Protein AF-A0A7X7F3D7-F1 (afdb_monomer_lite)

Sequence (135 aa):
MEWFERMTRRQPQLAYELALNPDVRQPSSEDAWAPYRRDPKLYEELKKYLSEKLPRVLLALGERATVRYYATETIDSTRGDEVVVMLFVVTFDGDDGKKSFLVRLGAARVKTEMEGRLPWRIFRIEGGVRPGLEE

pLDDT: mean 89.14, std 11.0, range [30.45, 97.44]

Radius of gyration: 16.07 Å; chains: 1; bounding box: 40×31×44 Å

Foldseek 3Di:
DVLLLCLLQVNLLVSVLLQDDVQPRDPDDPPSCVVLVVDVVSVVVSVVVCVDPVSVVSNVCRPQKDKAWDAWPDFDDDPPKTKTKTKIKIWGADPVGIDIWIKIWMKIFDDDPPPPGRDIHTNDIDIRDDPDPDD

Structure (mmCIF, N/CA/C/O backbone):
data_AF-A0A7X7F3D7-F1
#
_entry.id   AF-A0A7X7F3D7-F1
#
loop_
_atom_site.group_PDB
_atom_site.id
_atom_site.type_symbol
_atom_site.label_atom_id
_atom_site.label_alt_id
_atom_site.label_comp_id
_atom_site.label_asym_id
_atom_site.label_entity_id
_atom_site.label_seq_id
_atom_site.pdbx_PDB_ins_code
_atom_site.Cartn_x
_atom_site.Cartn_y
_atom_site.Cartn_z
_atom_site.occupancy
_atom_site.B_iso_or_equiv
_atom_site.auth_seq_id
_atom_site.auth_comp_id
_atom_site.auth_asym_id
_atom_site.auth_atom_id
_atom_site.pdbx_PDB_model_num
ATOM 1 N N . MET A 1 1 ? -3.489 8.354 -2.099 1.00 84.50 1 MET A N 1
ATOM 2 C CA . MET A 1 1 ? -2.400 7.513 -2.642 1.00 84.50 1 MET A CA 1
ATOM 3 C C . MET A 1 1 ? -3.053 6.296 -3.261 1.00 84.50 1 MET A C 1
ATOM 5 O O . MET A 1 1 ? -3.750 5.581 -2.547 1.00 84.50 1 MET A O 1
ATOM 9 N N . GLU A 1 2 ? -2.804 6.071 -4.552 1.00 92.88 2 GLU A N 1
ATOM 10 C CA . GLU A 1 2 ? -3.530 5.116 -5.402 1.00 92.88 2 GLU A CA 1
ATOM 11 C C . GLU A 1 2 ? -3.699 3.724 -4.776 1.00 92.88 2 GLU A C 1
ATOM 13 O O . GLU A 1 2 ? -4.795 3.174 -4.779 1.00 92.88 2 GLU A O 1
ATOM 18 N N . TRP A 1 3 ? -2.645 3.165 -4.173 1.00 95.25 3 TRP A N 1
ATOM 19 C CA . TRP A 1 3 ? -2.705 1.820 -3.595 1.00 95.25 3 TRP A CA 1
ATOM 20 C C . TRP A 1 3 ? -3.788 1.679 -2.519 1.00 95.25 3 TRP A C 1
ATOM 22 O O . TRP A 1 3 ? -4.612 0.769 -2.589 1.00 95.25 3 TRP A O 1
ATOM 32 N N . PHE A 1 4 ? -3.842 2.610 -1.561 1.00 96.44 4 PHE A N 1
ATOM 33 C CA . PHE A 1 4 ? -4.876 2.592 -0.525 1.00 96.44 4 PHE A CA 1
ATOM 34 C C . PHE A 1 4 ? -6.271 2.783 -1.115 1.00 96.44 4 PHE A C 1
ATOM 36 O O . PHE A 1 4 ? -7.197 2.104 -0.688 1.00 96.44 4 PHE A O 1
ATOM 43 N N . GLU A 1 5 ? -6.418 3.661 -2.107 1.00 94.88 5 GLU A N 1
ATOM 44 C CA . GLU A 1 5 ? -7.702 3.931 -2.765 1.00 94.88 5 GLU A CA 1
ATOM 45 C C . GLU A 1 5 ? -8.242 2.689 -3.482 1.00 94.88 5 GLU A C 1
ATOM 47 O O . GLU A 1 5 ? -9.426 2.369 -3.370 1.00 94.88 5 GLU A O 1
ATOM 52 N N . ARG A 1 6 ? -7.376 1.935 -4.168 1.00 95.25 6 ARG A N 1
ATOM 53 C CA . ARG A 1 6 ? -7.749 0.657 -4.788 1.00 95.25 6 ARG A CA 1
ATOM 54 C C . ARG A 1 6 ? -8.141 -0.381 -3.741 1.00 95.25 6 ARG A C 1
ATOM 56 O O . ARG A 1 6 ? -9.135 -1.081 -3.922 1.00 95.25 6 ARG A O 1
ATOM 63 N N . MET A 1 7 ? -7.418 -0.454 -2.624 1.00 95.69 7 MET A N 1
ATOM 64 C CA . MET A 1 7 ? -7.740 -1.384 -1.538 1.00 95.69 7 MET A CA 1
ATOM 65 C C . MET A 1 7 ? -9.080 -1.061 -0.865 1.00 95.69 7 MET A C 1
ATOM 67 O O . MET A 1 7 ? -9.900 -1.961 -0.685 1.00 95.69 7 MET A O 1
ATOM 71 N N . THR A 1 8 ? -9.355 0.206 -0.543 1.00 94.38 8 THR A N 1
ATOM 72 C CA . THR A 1 8 ? -10.615 0.606 0.110 1.00 94.38 8 THR A CA 1
ATOM 73 C C . THR A 1 8 ? -11.823 0.472 -0.816 1.00 94.38 8 THR A C 1
ATOM 75 O O . THR A 1 8 ? -12.898 0.091 -0.356 1.00 94.38 8 THR A O 1
ATOM 78 N N . ARG A 1 9 ? -11.637 0.664 -2.129 1.00 94.50 9 ARG A N 1
ATOM 79 C CA . ARG A 1 9 ? -12.657 0.420 -3.167 1.00 94.50 9 ARG A CA 1
ATOM 80 C C . ARG A 1 9 ? -12.800 -1.050 -3.577 1.00 94.50 9 ARG A C 1
ATOM 82 O O . ARG A 1 9 ? -13.503 -1.345 -4.540 1.00 94.50 9 ARG A O 1
ATOM 89 N N . ARG A 1 10 ? -12.138 -1.981 -2.878 1.00 93.94 10 ARG A N 1
ATOM 90 C CA . ARG A 1 10 ? -12.158 -3.428 -3.177 1.00 93.94 10 ARG A CA 1
ATOM 91 C C . ARG A 1 10 ? -11.734 -3.757 -4.612 1.00 93.94 10 ARG A C 1
ATOM 93 O O . ARG A 1 10 ? -12.288 -4.646 -5.252 1.00 93.94 10 ARG A O 1
ATOM 100 N N . GLN A 1 11 ? -10.703 -3.069 -5.086 1.00 94.31 11 GLN A N 1
ATOM 101 C CA . GLN A 1 11 ? -10.020 -3.322 -6.355 1.00 94.31 11 GLN A CA 1
ATOM 102 C C . GLN A 1 11 ? -8.588 -3.841 -6.107 1.00 94.31 11 GLN A C 1
ATOM 104 O O . GLN A 1 11 ? -7.622 -3.226 -6.568 1.00 94.31 11 GLN A O 1
ATOM 109 N N . PRO A 1 12 ? -8.407 -4.945 -5.352 1.00 94.69 12 PRO A N 1
ATOM 110 C CA . PRO A 1 12 ? -7.085 -5.425 -4.951 1.00 94.69 12 PRO A CA 1
ATOM 111 C C . PRO A 1 12 ? -6.179 -5.794 -6.127 1.00 94.69 12 PRO A C 1
ATOM 113 O O . PRO A 1 12 ? -4.969 -5.628 -6.033 1.00 94.69 12 PRO A O 1
ATOM 116 N N . GLN A 1 13 ? -6.754 -6.253 -7.236 1.00 93.69 13 GLN A N 1
ATOM 117 C CA . GLN A 1 13 ? -6.028 -6.568 -8.461 1.00 93.69 13 GLN A CA 1
ATOM 118 C C . GLN A 1 13 ? -5.304 -5.333 -9.016 1.00 93.69 13 GLN A C 1
ATOM 120 O O . GLN A 1 13 ? -4.133 -5.407 -9.356 1.00 93.69 13 GLN A O 1
ATOM 125 N N . LEU A 1 14 ? -5.947 -4.160 -8.987 1.00 94.06 14 LEU A N 1
ATOM 126 C CA . LEU A 1 14 ? -5.333 -2.902 -9.426 1.00 94.06 14 LEU A CA 1
ATOM 127 C C . LEU A 1 14 ? -4.312 -2.371 -8.414 1.00 94.06 14 LEU A C 1
ATOM 129 O O . LEU A 1 14 ? -3.330 -1.741 -8.795 1.00 94.06 14 LEU A O 1
ATOM 133 N N . ALA A 1 15 ? -4.524 -2.630 -7.121 1.00 94.75 15 ALA A N 1
ATOM 134 C CA . ALA A 1 15 ? -3.533 -2.319 -6.095 1.00 94.75 15 ALA A CA 1
ATOM 135 C C . ALA A 1 15 ? -2.265 -3.175 -6.270 1.00 94.75 15 ALA A C 1
ATOM 137 O O . ALA A 1 15 ? -1.153 -2.674 -6.102 1.00 94.75 15 ALA A O 1
ATOM 138 N N . TYR A 1 16 ? -2.432 -4.449 -6.633 1.00 94.50 16 TYR A N 1
ATOM 139 C CA . TYR A 1 16 ? -1.337 -5.389 -6.846 1.00 94.50 16 TYR A CA 1
ATOM 140 C C . TYR A 1 16 ? -0.448 -4.997 -8.032 1.00 94.50 16 TYR A C 1
ATOM 142 O O . TYR A 1 16 ? 0.773 -5.071 -7.907 1.00 94.50 16 TYR A O 1
ATOM 150 N N . GLU A 1 17 ? -1.018 -4.445 -9.111 1.00 93.56 17 GLU A N 1
ATOM 151 C CA . GLU A 1 17 ? -0.238 -3.894 -10.234 1.00 93.56 17 GLU A CA 1
ATOM 152 C C . GLU A 1 17 ? 0.829 -2.885 -9.774 1.00 93.56 17 GLU A C 1
ATOM 154 O O . GLU A 1 17 ? 1.944 -2.861 -10.291 1.00 93.56 17 GLU A O 1
ATOM 159 N N . LEU A 1 18 ? 0.543 -2.076 -8.746 1.00 93.31 18 LEU A N 1
ATOM 160 C CA . LEU A 1 18 ? 1.493 -1.086 -8.217 1.00 93.31 18 LEU A CA 1
ATOM 161 C C . LEU A 1 18 ? 2.687 -1.721 -7.484 1.00 93.31 18 LEU A C 1
ATOM 163 O O . LEU A 1 18 ? 3.726 -1.071 -7.332 1.00 93.31 18 LEU A O 1
ATOM 167 N N . ALA A 1 19 ? 2.550 -2.971 -7.037 1.00 92.62 19 ALA A N 1
ATOM 168 C CA . ALA A 1 19 ? 3.617 -3.754 -6.416 1.00 92.62 19 ALA A CA 1
ATOM 169 C C . ALA A 1 19 ? 4.429 -4.575 -7.437 1.00 92.62 19 ALA A C 1
ATOM 171 O O . ALA A 1 19 ? 5.574 -4.948 -7.168 1.00 92.62 19 ALA A O 1
ATOM 172 N N . LEU A 1 20 ? 3.872 -4.826 -8.625 1.00 91.69 20 LEU A N 1
ATOM 173 C CA . LEU A 1 20 ? 4.559 -5.538 -9.700 1.00 91.69 20 LEU A CA 1
ATOM 174 C C . LEU A 1 20 ? 5.660 -4.691 -10.348 1.00 91.69 20 LEU A C 1
ATOM 176 O O . LEU A 1 20 ? 5.629 -3.450 -10.329 1.00 91.69 20 LEU A O 1
ATOM 180 N N . ASN A 1 21 ? 6.639 -5.384 -10.946 1.00 88.12 21 ASN A N 1
ATOM 181 C CA . ASN A 1 21 ? 7.588 -4.744 -11.855 1.00 88.12 21 ASN A CA 1
ATOM 182 C C . ASN A 1 21 ? 6.785 -4.066 -12.986 1.00 88.12 21 ASN A C 1
ATOM 184 O O . ASN A 1 21 ? 5.938 -4.725 -13.585 1.00 88.12 21 ASN A O 1
ATOM 188 N N . PRO A 1 22 ? 7.003 -2.767 -13.252 1.00 88.06 22 PRO A N 1
ATOM 189 C CA . PRO A 1 22 ? 6.310 -2.048 -14.313 1.00 88.06 22 PRO A CA 1
ATOM 190 C C . PRO A 1 22 ? 6.272 -2.761 -15.670 1.00 88.06 22 PRO A C 1
ATOM 192 O O . PRO A 1 22 ? 5.241 -2.683 -16.330 1.00 88.06 22 PRO A O 1
ATOM 195 N N . ASP A 1 23 ? 7.332 -3.484 -16.047 1.00 87.50 23 ASP A N 1
ATOM 196 C CA . ASP A 1 23 ? 7.416 -4.185 -17.339 1.00 87.50 23 ASP A CA 1
ATOM 197 C C . ASP A 1 23 ? 6.438 -5.369 -17.458 1.00 87.50 23 ASP A C 1
ATOM 199 O O . ASP A 1 23 ? 6.115 -5.798 -18.562 1.00 87.50 23 ASP A O 1
ATOM 203 N N . VAL A 1 24 ? 5.931 -5.889 -16.333 1.00 86.94 24 VAL A N 1
ATOM 204 C CA . VAL A 1 24 ? 4.974 -7.015 -16.308 1.00 86.94 24 VAL A CA 1
ATOM 205 C C . VAL A 1 24 ? 3.565 -6.604 -15.880 1.00 86.94 24 VAL A C 1
ATOM 207 O O . VAL A 1 24 ? 2.684 -7.460 -15.759 1.00 86.94 24 VAL A O 1
ATOM 210 N N . ARG A 1 25 ? 3.342 -5.308 -15.625 1.00 88.75 25 ARG A N 1
ATOM 211 C CA . ARG A 1 25 ? 2.025 -4.803 -15.227 1.00 88.75 25 ARG A CA 1
ATOM 212 C C . ARG A 1 25 ? 1.012 -5.038 -16.328 1.00 88.75 25 ARG A C 1
ATOM 214 O O . ARG A 1 25 ? 1.287 -4.829 -17.510 1.00 88.75 25 ARG A O 1
ATOM 221 N N . GLN A 1 26 ? -0.192 -5.406 -15.926 1.00 86.75 26 GLN A N 1
ATOM 222 C CA . GLN A 1 26 ? -1.298 -5.506 -16.856 1.00 86.75 26 GLN A CA 1
ATOM 223 C C . GLN A 1 26 ? -1.806 -4.101 -17.196 1.00 86.75 26 GLN A C 1
ATOM 225 O O . GLN A 1 26 ? -1.944 -3.251 -16.308 1.00 86.75 26 GLN A O 1
ATOM 230 N N . PRO A 1 27 ? -2.094 -3.815 -18.477 1.00 77.50 27 PRO A N 1
ATOM 231 C CA . PRO A 1 27 ? -2.679 -2.540 -18.854 1.00 77.50 27 PRO A CA 1
ATOM 232 C C . PRO A 1 27 ? -4.029 -2.358 -18.157 1.00 77.50 27 PRO A C 1
ATOM 234 O O . PRO A 1 27 ? -4.824 -3.294 -18.044 1.00 77.50 27 PRO A O 1
ATOM 237 N N . SER A 1 28 ? -4.301 -1.128 -17.713 1.00 71.56 28 SER A N 1
ATOM 238 C CA . SER A 1 28 ? -5.605 -0.768 -17.158 1.00 71.56 28 SER A CA 1
ATOM 239 C C . SER A 1 28 ? -6.667 -0.948 -18.243 1.00 71.56 28 SER A C 1
ATOM 241 O O . SER A 1 28 ? -6.775 -0.129 -19.153 1.00 71.56 28 SER A O 1
ATOM 243 N N . SER A 1 29 ? -7.432 -2.031 -18.155 1.00 72.06 29 SER A N 1
ATOM 244 C CA .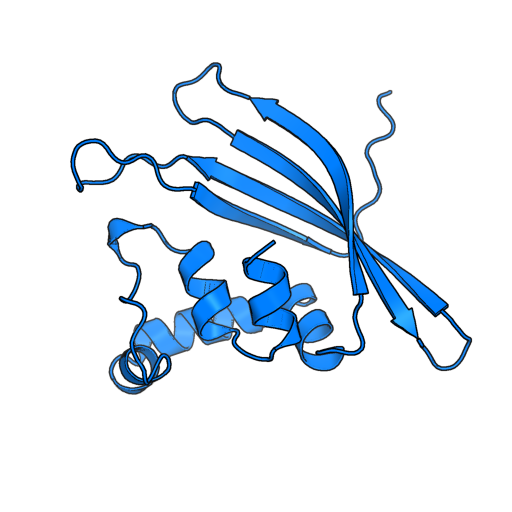 SER A 1 29 ? -8.548 -2.332 -19.049 1.00 72.06 29 SER A CA 1
ATOM 245 C C . SER A 1 29 ? -9.877 -2.170 -18.316 1.00 72.06 29 SER A C 1
ATOM 247 O O . SER A 1 29 ? -9.914 -2.101 -17.086 1.00 72.06 29 SER A O 1
ATOM 249 N N . GLU A 1 30 ? -10.972 -2.102 -19.073 1.00 76.81 30 GLU A N 1
ATOM 250 C CA . GLU A 1 30 ? -12.331 -2.042 -18.520 1.00 76.81 30 GLU A CA 1
ATOM 251 C C . GLU A 1 30 ? -12.629 -3.254 -17.615 1.00 76.81 30 GLU A C 1
ATOM 253 O O . GLU A 1 30 ? -13.288 -3.119 -16.586 1.00 76.81 30 GLU A O 1
ATOM 258 N N . ASP A 1 31 ? -12.042 -4.414 -17.934 1.00 87.69 31 ASP A N 1
ATOM 259 C CA . ASP A 1 31 ? -12.078 -5.619 -17.107 1.00 87.69 31 ASP A CA 1
ATOM 260 C C . ASP A 1 31 ? -10.701 -5.952 -16.513 1.00 87.69 31 ASP A C 1
ATOM 262 O O . ASP A 1 31 ? -9.966 -6.826 -16.983 1.00 87.69 31 ASP A O 1
ATOM 266 N N . ALA A 1 32 ? -10.385 -5.284 -15.405 1.00 87.81 32 ALA A N 1
ATOM 267 C CA . ALA A 1 32 ? -9.155 -5.497 -14.645 1.00 87.81 32 ALA A CA 1
ATOM 268 C C . ALA A 1 32 ? -8.952 -6.942 -14.141 1.00 87.81 32 ALA A C 1
ATOM 270 O O . ALA A 1 32 ? -7.842 -7.299 -13.756 1.00 87.81 32 ALA A O 1
ATOM 271 N N . TRP A 1 33 ? -9.995 -7.781 -14.116 1.00 90.56 33 TRP A N 1
ATOM 272 C CA . TRP A 1 33 ? -9.886 -9.179 -13.692 1.00 90.56 33 TRP A CA 1
ATOM 273 C C . TRP A 1 33 ? -9.550 -10.131 -14.838 1.00 90.56 33 TRP A C 1
ATOM 275 O O . TRP A 1 33 ? -9.149 -11.265 -14.571 1.00 90.56 33 TRP A O 1
ATOM 285 N N . ALA A 1 34 ? -9.701 -9.717 -16.100 1.00 90.81 34 ALA A N 1
ATOM 286 C CA . ALA A 1 34 ? -9.466 -10.585 -17.252 1.00 90.81 34 ALA A CA 1
ATOM 287 C C . ALA A 1 34 ? -8.090 -11.282 -17.233 1.00 90.81 34 ALA A C 1
ATOM 289 O O . ALA A 1 34 ? -8.070 -12.495 -17.453 1.00 90.81 34 ALA A O 1
ATOM 290 N N . PRO A 1 35 ? -6.962 -10.604 -16.926 1.00 89.31 35 PRO A N 1
ATOM 291 C CA . PRO A 1 35 ? -5.652 -11.260 -16.886 1.00 89.31 35 PR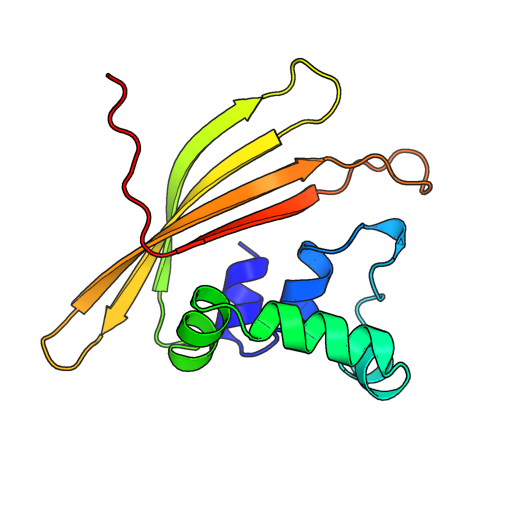O A CA 1
ATOM 292 C C . PRO A 1 35 ? -5.586 -12.355 -15.817 1.00 89.31 35 PRO A C 1
ATOM 294 O O . PRO A 1 35 ? -5.215 -13.489 -16.103 1.00 89.31 35 PRO A O 1
ATOM 297 N N . TYR A 1 36 ? -6.069 -12.049 -14.613 1.00 90.62 36 TYR A N 1
ATOM 298 C CA . TYR A 1 36 ? -6.088 -12.966 -13.472 1.00 90.62 36 TYR A CA 1
ATOM 299 C C . TYR A 1 36 ? -7.043 -14.150 -13.661 1.00 90.62 36 TYR A C 1
ATOM 301 O O . TYR A 1 36 ? -6.864 -15.188 -13.040 1.00 90.62 36 TYR A O 1
ATOM 309 N N . ARG A 1 37 ? -8.069 -14.028 -14.511 1.00 90.19 37 ARG A N 1
ATOM 310 C CA . ARG A 1 37 ? -8.942 -15.159 -14.870 1.00 90.19 37 ARG A CA 1
ATOM 311 C C . ARG A 1 37 ? -8.334 -16.064 -15.938 1.00 90.19 37 ARG A C 1
ATOM 313 O O . ARG A 1 37 ? -8.682 -17.239 -15.999 1.00 90.19 37 ARG A O 1
ATOM 320 N N . ARG A 1 38 ? -7.482 -15.512 -16.805 1.00 91.25 38 ARG A N 1
ATOM 321 C CA . ARG A 1 38 ? -6.862 -16.232 -17.927 1.00 91.25 38 ARG A CA 1
ATOM 322 C C . ARG A 1 38 ? -5.567 -16.932 -17.532 1.00 91.25 38 ARG A C 1
ATOM 324 O O . ARG A 1 38 ? -5.262 -17.967 -18.113 1.00 91.25 38 ARG A O 1
ATOM 331 N N . ASP A 1 39 ? -4.838 -16.385 -16.561 1.00 91.75 39 ASP A N 1
ATOM 332 C CA . ASP A 1 39 ? -3.572 -16.933 -16.081 1.00 91.75 39 ASP A CA 1
ATOM 333 C C . ASP A 1 39 ? -3.682 -17.389 -14.609 1.00 91.75 39 ASP A C 1
ATOM 335 O O . ASP A 1 39 ? -3.675 -16.558 -13.691 1.00 91.75 39 ASP A O 1
ATOM 339 N N . PRO A 1 40 ? -3.749 -18.711 -14.354 1.00 92.25 40 PRO A N 1
ATOM 340 C CA . PRO A 1 40 ? -3.793 -19.263 -13.002 1.00 92.25 40 PRO A CA 1
ATOM 341 C C . PRO A 1 40 ? -2.580 -18.897 -12.140 1.00 92.25 40 PRO A C 1
ATOM 343 O O . PRO A 1 40 ? -2.701 -18.812 -10.919 1.00 92.25 40 PRO A O 1
ATOM 346 N N . LYS A 1 41 ? -1.408 -18.673 -12.746 1.00 92.56 41 LYS A N 1
ATOM 347 C CA . LYS A 1 41 ? -0.197 -18.309 -12.008 1.00 92.56 41 LYS A CA 1
ATOM 348 C C . LYS A 1 41 ? -0.316 -16.892 -11.454 1.00 92.56 41 LYS A C 1
ATOM 350 O O . LYS A 1 41 ? -0.089 -16.696 -10.262 1.00 92.56 41 LYS A O 1
ATOM 355 N N . LEU A 1 42 ? -0.746 -15.934 -12.281 1.00 91.06 42 LEU A N 1
ATOM 356 C CA . LEU A 1 42 ? -1.014 -14.560 -11.833 1.00 91.06 42 LEU A CA 1
ATOM 357 C C . LEU A 1 42 ? -2.094 -14.524 -10.749 1.00 91.06 42 LEU A C 1
ATOM 359 O O . LEU A 1 42 ? -1.993 -13.759 -9.789 1.00 91.06 42 LEU A O 1
ATOM 363 N N . TYR A 1 43 ? -3.117 -15.372 -10.873 1.00 93.06 43 TYR A N 1
ATOM 364 C CA . TYR A 1 43 ? -4.145 -15.501 -9.847 1.00 93.06 43 TYR A CA 1
ATOM 365 C C . TYR A 1 43 ? -3.580 -15.969 -8.503 1.00 93.06 43 TYR A C 1
ATOM 367 O O . TYR A 1 43 ? -3.885 -15.373 -7.469 1.00 93.06 43 TYR A O 1
ATOM 375 N N . GLU A 1 44 ? -2.749 -17.013 -8.494 1.00 95.75 44 GLU A N 1
ATOM 376 C CA . GLU A 1 44 ? -2.148 -17.521 -7.258 1.00 95.75 44 GLU A CA 1
ATOM 377 C C . GLU A 1 44 ? -1.152 -16.524 -6.644 1.00 95.75 44 GLU A C 1
ATOM 379 O O . GLU A 1 44 ? -1.103 -16.384 -5.421 1.00 95.75 44 GLU A O 1
ATOM 384 N N . GLU A 1 45 ? -0.419 -15.760 -7.457 1.00 94.00 45 GLU A N 1
ATOM 385 C CA . GLU A 1 45 ? 0.445 -14.674 -6.975 1.00 94.00 45 GLU A CA 1
ATOM 386 C C . GLU A 1 45 ? -0.365 -13.544 -6.317 1.00 94.00 45 GLU A C 1
ATOM 388 O O . GLU A 1 45 ? -0.052 -13.136 -5.191 1.00 94.00 45 GLU A O 1
ATOM 393 N N . LEU A 1 46 ? -1.461 -13.106 -6.949 1.00 94.75 46 LEU A N 1
ATOM 394 C CA . LEU A 1 46 ? -2.397 -12.143 -6.362 1.00 94.75 46 LEU A CA 1
ATOM 395 C C . LEU A 1 46 ? -3.009 -12.688 -5.067 1.00 94.75 46 LEU A C 1
ATOM 397 O O . LEU A 1 46 ? -3.059 -11.998 -4.052 1.00 94.75 46 LEU A O 1
ATOM 401 N N . LYS A 1 47 ? -3.456 -13.942 -5.061 1.00 95.50 47 LYS A N 1
ATOM 402 C CA . LYS A 1 47 ? -4.041 -14.585 -3.880 1.00 95.50 47 LYS A CA 1
ATOM 403 C C . LYS A 1 47 ? -3.042 -14.674 -2.730 1.00 95.50 47 LYS A C 1
ATOM 405 O O . LYS A 1 47 ? -3.410 -14.387 -1.591 1.00 95.50 47 LYS A O 1
ATOM 410 N N . LYS A 1 48 ? -1.781 -15.012 -3.013 1.00 94.81 48 LYS A N 1
ATOM 411 C CA . LYS A 1 48 ? -0.699 -14.998 -2.023 1.00 94.81 48 LYS A CA 1
ATOM 412 C C . LYS A 1 48 ? -0.498 -13.592 -1.465 1.00 94.81 48 LYS A C 1
ATOM 414 O O . LYS A 1 48 ? -0.493 -13.427 -0.248 1.00 94.81 48 LYS A O 1
ATOM 419 N N . TYR A 1 49 ? -0.423 -12.580 -2.324 1.00 92.69 49 TYR A N 1
ATOM 420 C CA . TYR A 1 49 ? -0.328 -11.181 -1.906 1.00 92.69 49 TYR A CA 1
ATOM 421 C C . TYR A 1 49 ? -1.493 -10.755 -0.995 1.00 92.69 49 TYR A C 1
ATOM 423 O O . TYR A 1 49 ? -1.288 -10.120 0.038 1.00 92.69 49 TYR A O 1
ATOM 431 N N . LEU A 1 50 ? -2.721 -11.160 -1.327 1.00 94.81 50 LEU A N 1
ATOM 432 C CA . LEU A 1 50 ? -3.917 -10.848 -0.538 1.00 94.81 50 LEU A CA 1
ATOM 433 C C . LEU A 1 50 ? -4.087 -11.712 0.712 1.00 94.81 50 LEU A C 1
ATOM 435 O O . LEU A 1 50 ? -4.951 -11.412 1.535 1.00 94.81 50 LEU A O 1
ATOM 439 N N . SER A 1 51 ? -3.288 -12.767 0.878 1.00 94.12 51 SER A N 1
ATOM 440 C CA . SER A 1 51 ? -3.303 -13.590 2.091 1.00 94.12 51 SER A CA 1
ATOM 441 C C . SER A 1 51 ? -2.665 -12.879 3.290 1.00 94.12 51 SER A C 1
ATOM 443 O O . SER A 1 51 ? -2.980 -13.204 4.439 1.00 94.12 51 SER A O 1
ATOM 445 N N . GLU A 1 52 ? -1.848 -11.856 3.023 1.00 92.69 52 GLU A N 1
ATOM 446 C CA . GLU A 1 52 ? -1.192 -11.032 4.030 1.00 92.69 52 GLU A CA 1
ATOM 447 C C . GLU A 1 52 ? -2.197 -10.272 4.909 1.00 92.69 52 GLU A C 1
ATOM 449 O O . GLU A 1 52 ? -3.259 -9.818 4.468 1.00 92.69 52 GLU A O 1
ATOM 454 N N . LYS A 1 53 ? -1.849 -10.089 6.189 1.00 93.81 53 LYS A N 1
ATOM 455 C CA . LYS A 1 53 ? -2.764 -9.521 7.195 1.00 93.81 53 LYS A CA 1
ATOM 456 C C . LYS A 1 53 ? -3.267 -8.126 6.818 1.00 93.81 53 LYS A C 1
ATOM 458 O O . LYS A 1 53 ? -4.459 -7.853 6.944 1.00 93.81 53 LYS A O 1
ATOM 463 N N . LEU A 1 54 ? -2.375 -7.239 6.377 1.00 94.00 54 LEU A N 1
ATOM 464 C CA . LEU A 1 54 ? -2.725 -5.847 6.090 1.00 94.00 54 LEU A CA 1
ATOM 465 C C . LEU A 1 54 ? -3.695 -5.715 4.898 1.00 94.00 54 LEU A C 1
ATOM 467 O O . LEU A 1 54 ? -4.736 -5.079 5.083 1.00 94.00 54 LEU A O 1
ATOM 471 N N . PRO A 1 55 ? -3.438 -6.324 3.721 1.00 94.38 55 PRO A N 1
ATOM 472 C CA . PRO A 1 55 ? -4.411 -6.350 2.634 1.00 94.38 55 PRO A CA 1
ATOM 473 C C . PRO A 1 55 ? -5.799 -6.835 3.061 1.00 94.38 55 PRO A C 1
ATOM 475 O O . PRO A 1 55 ? -6.796 -6.183 2.749 1.00 94.38 55 PRO A O 1
ATOM 478 N N . ARG A 1 56 ? -5.873 -7.919 3.846 1.00 95.06 56 ARG A N 1
ATOM 479 C CA . ARG A 1 56 ? -7.147 -8.450 4.361 1.00 95.06 56 ARG A CA 1
ATOM 480 C C . ARG A 1 56 ? -7.884 -7.451 5.243 1.00 95.06 56 ARG A C 1
ATOM 482 O O . ARG A 1 56 ? -9.090 -7.278 5.083 1.00 95.06 56 ARG A O 1
ATOM 489 N N . VAL A 1 57 ? -7.171 -6.789 6.155 1.00 94.75 57 VAL A N 1
ATOM 490 C CA . VAL A 1 57 ? -7.752 -5.765 7.035 1.00 94.75 57 VAL A CA 1
ATOM 491 C C . VAL A 1 57 ? -8.299 -4.600 6.213 1.00 94.75 57 VAL A C 1
ATOM 493 O O . VAL A 1 57 ? -9.445 -4.209 6.413 1.00 94.75 57 VAL A O 1
ATOM 496 N N . LEU A 1 58 ? -7.531 -4.074 5.256 1.00 95.69 58 LEU A N 1
ATOM 497 C CA . LEU A 1 58 ? -7.974 -2.939 4.440 1.00 95.69 58 LEU A CA 1
ATOM 498 C C . LEU A 1 58 ? -9.182 -3.285 3.563 1.00 95.69 58 LEU A C 1
ATOM 500 O O . LEU A 1 58 ? -10.109 -2.485 3.479 1.00 95.69 58 LEU A O 1
ATOM 504 N N . LEU A 1 59 ? -9.223 -4.485 2.977 1.00 96.12 59 LEU A N 1
ATOM 505 C CA . LEU A 1 59 ? -10.383 -4.955 2.211 1.00 96.12 59 LEU A CA 1
ATOM 506 C C . LEU A 1 59 ? -11.635 -5.130 3.086 1.00 96.12 59 LEU A C 1
ATOM 508 O O . LEU A 1 59 ? -12.747 -4.821 2.647 1.00 96.12 59 LEU A O 1
ATOM 512 N N . ALA A 1 60 ? -11.464 -5.610 4.322 1.00 95.06 60 ALA A N 1
ATOM 513 C CA . ALA A 1 60 ? -12.556 -5.776 5.280 1.00 95.06 60 ALA A CA 1
ATOM 514 C C . ALA A 1 60 ? -13.103 -4.429 5.784 1.00 95.06 60 ALA A C 1
ATOM 516 O O . ALA A 1 60 ? -14.316 -4.269 5.959 1.00 95.06 60 ALA A O 1
ATOM 517 N N . LEU A 1 61 ? -12.225 -3.445 5.997 1.00 95.12 61 LEU A N 1
ATOM 518 C CA . LEU A 1 61 ? -12.632 -2.082 6.335 1.00 95.12 61 LEU A CA 1
ATOM 519 C C . LEU A 1 61 ? -13.325 -1.405 5.144 1.00 95.12 61 LEU A C 1
ATOM 521 O O . LEU A 1 61 ? -14.386 -0.802 5.326 1.00 95.12 61 LEU A O 1
ATOM 525 N N . GLY A 1 62 ? -12.781 -1.565 3.934 1.00 95.06 62 GLY A N 1
ATOM 526 C CA . GLY A 1 62 ? -13.298 -0.944 2.717 1.00 95.06 62 GLY A CA 1
ATOM 527 C C . GLY A 1 62 ? -13.352 0.578 2.850 1.00 95.06 62 GLY A C 1
ATOM 528 O O . GLY A 1 62 ? -12.441 1.197 3.398 1.00 95.06 62 GLY A O 1
ATOM 529 N N . GLU A 1 63 ? -14.455 1.179 2.415 1.00 94.81 63 GLU A N 1
ATOM 530 C CA . GLU A 1 63 ? -14.683 2.631 2.476 1.00 94.81 63 GLU A CA 1
ATOM 531 C C . GLU A 1 63 ? -14.835 3.188 3.901 1.00 94.81 63 GLU A C 1
ATOM 533 O O . GLU A 1 63 ? -14.764 4.397 4.099 1.00 94.81 63 GLU A O 1
ATOM 538 N N . ARG A 1 64 ? -14.982 2.327 4.920 1.00 94.81 64 ARG A N 1
ATOM 539 C CA . ARG A 1 64 ? -14.996 2.759 6.331 1.00 94.81 64 ARG A CA 1
ATOM 540 C C . ARG A 1 64 ? -13.614 3.187 6.828 1.00 94.81 64 ARG A C 1
ATOM 542 O O . ARG A 1 64 ? -13.510 3.818 7.877 1.00 94.81 64 ARG A O 1
ATOM 549 N N . ALA A 1 65 ? -12.548 2.823 6.113 1.00 96.00 65 ALA A N 1
ATOM 550 C CA . ALA A 1 65 ? -11.202 3.275 6.426 1.00 96.00 65 ALA A CA 1
ATOM 551 C C . ALA A 1 65 ? -10.947 4.665 5.833 1.00 96.00 65 ALA A C 1
ATOM 553 O O . ALA A 1 65 ? -10.987 4.862 4.621 1.00 96.00 65 ALA A O 1
ATOM 554 N N . THR A 1 66 ? -10.573 5.613 6.687 1.00 96.25 66 THR A N 1
ATOM 555 C CA . THR A 1 66 ? -9.967 6.879 6.268 1.00 96.25 66 THR A CA 1
ATOM 556 C C . THR A 1 66 ? -8.454 6.759 6.372 1.00 96.25 66 THR A C 1
ATOM 558 O O . THR A 1 66 ? -7.920 6.558 7.465 1.00 96.25 66 THR A O 1
ATOM 561 N N . VAL A 1 67 ? -7.761 6.917 5.244 1.00 96.62 67 VAL A N 1
ATOM 562 C CA . VAL A 1 67 ? -6.296 6.880 5.173 1.00 96.62 67 VAL A CA 1
ATOM 563 C C . VAL A 1 67 ? -5.751 8.290 5.004 1.00 96.62 67 VAL A C 1
ATOM 565 O O . VAL A 1 67 ? -6.198 9.033 4.132 1.00 96.62 67 VAL A O 1
ATOM 568 N N . ARG A 1 68 ? -4.773 8.665 5.829 1.00 96.94 68 ARG A N 1
ATOM 569 C CA . ARG A 1 68 ? -4.099 9.967 5.763 1.00 96.94 68 ARG A CA 1
ATOM 570 C C . ARG A 1 68 ? -2.595 9.770 5.760 1.00 96.94 68 ARG A C 1
ATOM 572 O O . ARG A 1 68 ? -2.082 8.933 6.496 1.00 96.94 68 ARG A O 1
ATOM 579 N N . TYR A 1 69 ? -1.895 10.545 4.940 1.00 96.56 69 TYR A N 1
ATOM 580 C CA . TYR A 1 69 ? -0.443 10.643 5.034 1.00 96.56 69 TYR A CA 1
ATOM 581 C C . TYR A 1 69 ? -0.060 11.190 6.415 1.00 96.56 69 TYR A C 1
ATOM 583 O O . TYR A 1 69 ? -0.714 12.105 6.916 1.00 96.56 69 TYR A O 1
ATOM 591 N N . TYR A 1 70 ? 0.962 10.598 7.026 1.00 95.56 70 TYR A N 1
ATOM 592 C CA . TYR A 1 70 ? 1.463 10.991 8.338 1.00 95.56 70 TYR A CA 1
ATOM 593 C C . TYR A 1 70 ? 2.836 11.650 8.225 1.00 95.56 70 TYR A C 1
ATOM 595 O O . TYR A 1 70 ? 2.996 12.799 8.624 1.00 95.56 70 TYR A O 1
ATOM 603 N N . ALA A 1 71 ? 3.809 10.935 7.658 1.00 95.31 71 ALA A N 1
ATOM 604 C CA . ALA A 1 71 ? 5.189 11.392 7.555 1.00 95.31 71 ALA A CA 1
ATOM 605 C C . ALA A 1 71 ? 5.940 10.661 6.435 1.00 95.31 71 ALA A C 1
ATOM 607 O O . ALA A 1 71 ? 5.521 9.595 5.984 1.00 95.31 71 ALA A O 1
ATOM 608 N N . THR A 1 72 ? 7.075 11.217 6.021 1.00 94.62 72 THR A N 1
ATOM 609 C CA . THR A 1 72 ? 8.072 10.524 5.200 1.00 94.62 72 THR A CA 1
ATOM 610 C C . THR A 1 72 ? 9.225 10.180 6.127 1.00 94.62 72 THR A C 1
ATOM 612 O O . THR A 1 72 ? 9.790 11.076 6.742 1.00 94.62 72 THR A O 1
ATOM 615 N N . GLU A 1 73 ? 9.530 8.893 6.268 1.00 92.31 73 GLU A N 1
ATOM 616 C CA . GLU A 1 73 ? 10.608 8.402 7.138 1.00 92.31 73 GLU A CA 1
ATOM 617 C C . GLU A 1 73 ? 11.957 8.384 6.419 1.00 92.31 73 GLU A C 1
ATOM 619 O O . GLU A 1 73 ? 13.003 8.506 7.045 1.00 92.31 73 GLU A O 1
ATOM 624 N N . THR A 1 74 ? 11.967 8.186 5.101 1.00 91.50 74 THR A N 1
ATOM 625 C CA . THR A 1 74 ? 13.215 8.081 4.338 1.00 91.50 74 THR A CA 1
ATOM 626 C C . THR A 1 74 ? 13.002 8.576 2.921 1.00 91.50 74 THR A C 1
ATOM 628 O O . THR A 1 74 ? 12.015 8.213 2.280 1.00 91.50 74 THR A O 1
ATOM 631 N N . ILE A 1 75 ? 13.958 9.362 2.432 1.00 92.06 75 ILE A N 1
ATOM 632 C CA . ILE A 1 75 ? 14.159 9.650 1.014 1.00 92.06 75 ILE A CA 1
ATOM 633 C C . ILE A 1 75 ? 15.632 9.356 0.740 1.00 92.06 75 ILE A C 1
ATOM 635 O O . ILE A 1 75 ? 16.501 10.018 1.302 1.00 92.06 75 ILE A O 1
ATOM 639 N N . ASP A 1 76 ? 15.911 8.353 -0.084 1.00 89.38 76 ASP A N 1
ATOM 640 C CA . ASP A 1 76 ? 17.268 8.022 -0.515 1.00 89.38 76 ASP A CA 1
ATOM 641 C C . ASP A 1 76 ? 17.338 8.072 -2.039 1.00 89.38 76 ASP A C 1
ATOM 643 O O . ASP A 1 76 ? 16.590 7.391 -2.734 1.00 89.38 76 ASP A O 1
ATOM 647 N N . SER A 1 77 ? 18.238 8.899 -2.561 1.00 83.06 77 SER A N 1
ATOM 648 C CA . SER A 1 77 ? 18.507 9.042 -3.993 1.00 83.06 77 SER A CA 1
ATOM 649 C C . SER A 1 77 ? 19.976 8.778 -4.336 1.00 83.06 77 SER A C 1
ATOM 651 O O . SER A 1 77 ? 20.426 9.099 -5.434 1.00 83.06 77 SER A O 1
ATOM 653 N N . THR A 1 78 ? 20.761 8.243 -3.395 1.00 70.88 78 THR A N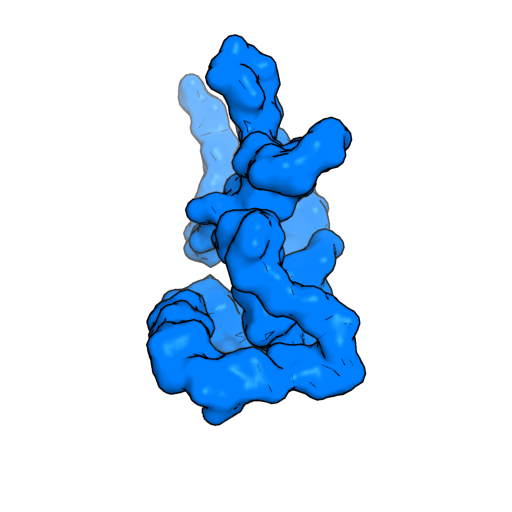 1
ATOM 654 C CA . THR A 1 78 ? 22.231 8.256 -3.467 1.00 70.88 78 THR A CA 1
ATOM 655 C C . THR A 1 78 ? 22.838 7.082 -4.240 1.00 70.88 78 THR A C 1
ATOM 657 O O . THR A 1 78 ? 23.996 7.164 -4.648 1.00 70.88 78 THR A O 1
ATOM 660 N N . ARG A 1 79 ? 22.085 5.996 -4.483 1.00 59.34 79 ARG A N 1
ATOM 661 C CA . ARG A 1 79 ? 22.615 4.735 -5.053 1.00 59.34 79 ARG A CA 1
ATOM 662 C C . ARG A 1 79 ? 21.980 4.278 -6.370 1.00 59.34 79 ARG A C 1
ATOM 664 O O . ARG A 1 79 ? 22.128 3.124 -6.755 1.00 59.34 79 ARG A O 1
ATOM 671 N N . GLY A 1 80 ? 21.322 5.182 -7.092 1.00 62.72 80 GLY A N 1
ATOM 672 C CA . GLY A 1 80 ? 20.818 4.922 -8.448 1.00 62.72 80 GLY A CA 1
ATOM 673 C C . GLY A 1 80 ? 19.355 4.485 -8.538 1.00 62.72 80 GLY A C 1
ATOM 674 O O . GLY A 1 80 ? 18.769 4.671 -9.603 1.00 62.72 80 GLY A O 1
ATOM 675 N N . ASP A 1 81 ? 18.757 4.026 -7.436 1.00 72.94 81 ASP A N 1
ATOM 676 C CA . ASP A 1 81 ? 17.307 3.874 -7.289 1.00 72.94 81 ASP A CA 1
ATOM 677 C C . ASP A 1 81 ? 16.812 4.916 -6.279 1.00 72.94 81 ASP A C 1
ATOM 679 O O . ASP A 1 81 ? 17.312 4.991 -5.158 1.00 72.94 81 ASP A O 1
ATOM 683 N N . GLU A 1 82 ? 15.851 5.748 -6.683 1.00 88.75 82 GLU A N 1
ATOM 684 C CA . GLU A 1 82 ? 15.193 6.694 -5.779 1.00 88.75 82 GLU A CA 1
ATOM 685 C C . GLU A 1 82 ? 14.190 5.917 -4.920 1.00 88.75 82 GLU A C 1
ATOM 687 O O . GLU A 1 82 ? 13.249 5.327 -5.452 1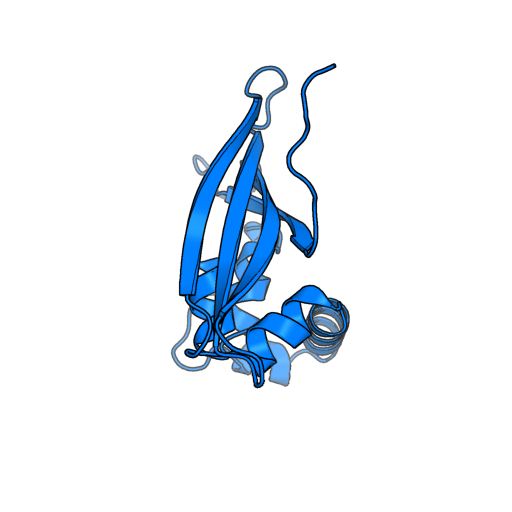.00 88.75 82 GLU A O 1
ATOM 692 N N . VAL A 1 83 ? 14.396 5.895 -3.606 1.00 92.62 83 VAL A N 1
ATOM 693 C CA . VAL A 1 83 ? 13.579 5.174 -2.628 1.00 92.62 83 VAL A CA 1
ATOM 694 C C . VAL A 1 83 ? 12.911 6.168 -1.691 1.00 92.62 83 VAL A C 1
ATOM 696 O O . VAL A 1 83 ? 13.554 7.058 -1.143 1.00 92.62 83 VAL A O 1
ATOM 699 N N . VAL A 1 84 ? 11.615 5.975 -1.459 1.00 94.12 84 VAL A N 1
ATOM 700 C CA . VAL A 1 84 ? 10.834 6.746 -0.494 1.00 94.12 84 VAL A CA 1
ATOM 701 C C . VAL A 1 84 ? 10.094 5.790 0.434 1.00 94.12 84 VAL A C 1
ATOM 703 O O . VAL A 1 84 ? 9.402 4.875 -0.019 1.00 94.12 84 VAL A O 1
ATOM 706 N N . VAL A 1 85 ? 10.213 6.019 1.740 1.00 94.88 85 VAL A N 1
ATOM 707 C CA . VAL A 1 85 ? 9.456 5.311 2.778 1.00 94.88 85 VAL A CA 1
ATOM 708 C C . VAL A 1 85 ? 8.528 6.301 3.465 1.00 94.88 85 VAL A C 1
ATOM 710 O O . VAL A 1 85 ? 8.970 7.304 4.019 1.00 94.88 85 VAL A O 1
ATOM 713 N N . MET A 1 86 ? 7.229 6.020 3.420 1.00 95.88 86 MET A N 1
ATOM 714 C CA . MET A 1 86 ? 6.173 6.866 3.975 1.00 95.88 86 MET A CA 1
ATOM 715 C C . MET A 1 86 ? 5.388 6.128 5.052 1.00 95.88 86 MET A C 1
ATOM 717 O O . MET A 1 86 ? 5.145 4.925 4.953 1.00 95.88 86 MET A O 1
ATOM 721 N N . LEU A 1 87 ? 4.905 6.884 6.030 1.00 96.88 87 LEU A N 1
ATOM 722 C CA . LEU A 1 87 ? 3.924 6.457 7.012 1.00 96.88 87 LEU A CA 1
ATOM 723 C C . LEU A 1 87 ? 2.554 7.044 6.690 1.00 96.88 87 LEU A C 1
ATOM 725 O O . LEU A 1 87 ? 2.405 8.229 6.387 1.00 96.88 87 LEU A O 1
ATOM 729 N N . PHE A 1 88 ? 1.536 6.210 6.845 1.00 97.44 88 PHE A N 1
ATOM 730 C CA . PHE A 1 88 ? 0.132 6.569 6.737 1.00 97.44 88 PHE A CA 1
ATOM 731 C C . PHE A 1 88 ? -0.598 6.163 8.013 1.00 97.44 88 PHE A C 1
ATOM 733 O O . PHE A 1 88 ? -0.332 5.102 8.575 1.00 97.44 88 PHE A O 1
ATOM 740 N N . VAL A 1 89 ? -1.556 6.978 8.448 1.00 97.38 89 VAL A N 1
ATOM 741 C CA . VAL A 1 89 ? -2.511 6.603 9.494 1.00 97.38 89 VAL A CA 1
ATOM 742 C C . VAL A 1 89 ? -3.779 6.088 8.829 1.00 97.38 89 VAL A C 1
ATOM 744 O O . VAL A 1 89 ? -4.385 6.783 8.011 1.00 97.38 89 VAL A O 1
ATOM 747 N N . V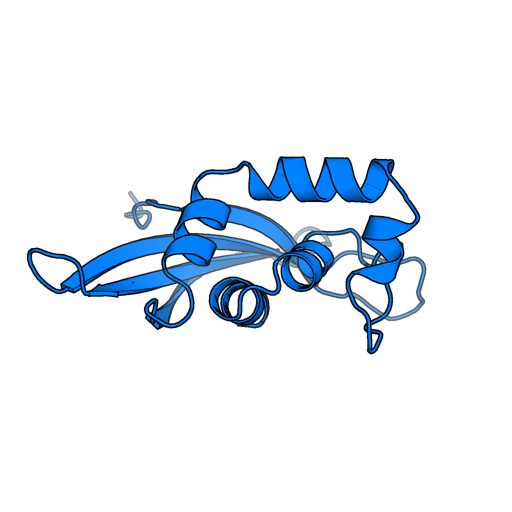AL A 1 90 ? -4.200 4.885 9.206 1.00 97.44 90 VAL A N 1
ATOM 748 C CA . VAL A 1 90 ? -5.504 4.323 8.855 1.00 97.44 90 VAL A CA 1
ATOM 749 C C . VAL A 1 90 ? -6.405 4.446 10.072 1.00 97.44 90 VAL A C 1
ATOM 751 O O . VAL A 1 90 ? -6.083 3.921 11.135 1.00 97.44 90 VAL A O 1
ATOM 754 N N . THR A 1 91 ? -7.529 5.136 9.913 1.00 97.38 91 THR A N 1
ATOM 755 C CA . THR A 1 91 ? -8.527 5.358 10.968 1.00 97.38 91 THR A CA 1
ATOM 756 C C . THR A 1 91 ? -9.875 4.787 10.546 1.00 97.38 91 THR A C 1
ATOM 758 O O . THR A 1 91 ? -10.225 4.856 9.369 1.00 97.38 91 THR A O 1
ATOM 761 N N . PHE A 1 92 ? -10.618 4.199 11.477 1.00 96.19 92 PHE A N 1
ATOM 762 C CA . PHE A 1 92 ? -11.937 3.614 11.226 1.00 96.19 92 PHE A CA 1
ATOM 763 C C . PHE A 1 92 ? -12.766 3.598 12.512 1.00 96.19 92 PHE A C 1
ATOM 765 O O . PHE A 1 92 ? -12.212 3.614 13.614 1.00 96.19 92 PHE A O 1
ATOM 772 N N . ASP A 1 93 ? -14.086 3.543 12.378 1.00 93.56 93 ASP A N 1
ATOM 773 C CA . ASP A 1 93 ? -14.981 3.383 13.522 1.00 93.56 93 ASP A CA 1
ATOM 774 C C . ASP A 1 93 ? -15.083 1.895 13.883 1.00 93.56 93 ASP A C 1
ATOM 776 O O . ASP A 1 93 ? -15.444 1.061 13.049 1.00 93.56 93 ASP A O 1
ATOM 780 N N . GLY A 1 94 ? -14.689 1.551 15.110 1.00 86.94 94 GLY A N 1
ATOM 781 C CA . GLY A 1 94 ? -14.882 0.228 15.698 1.00 86.94 94 GLY A CA 1
ATOM 782 C C . GLY A 1 94 ? -15.967 0.250 16.772 1.00 86.94 94 GLY A C 1
ATOM 783 O O . GLY A 1 94 ? -16.479 1.311 17.123 1.00 86.94 94 GLY A O 1
ATOM 784 N N . ASP A 1 95 ? -16.273 -0.921 17.328 1.00 85.38 95 ASP A N 1
ATOM 785 C CA . ASP A 1 95 ? -17.360 -1.083 18.307 1.00 85.38 95 ASP A CA 1
ATOM 786 C C . ASP A 1 95 ? -17.169 -0.217 19.570 1.00 85.38 95 ASP A C 1
ATOM 788 O O . ASP A 1 95 ? -18.128 0.337 20.096 1.00 85.38 95 ASP A O 1
ATOM 792 N N . ASP A 1 96 ? -15.915 -0.016 19.996 1.00 90.25 96 ASP A N 1
ATOM 793 C CA . ASP A 1 96 ? -15.543 0.808 21.162 1.00 90.25 96 ASP A CA 1
ATOM 794 C C . ASP A 1 96 ? -15.193 2.264 20.789 1.00 90.25 96 ASP A C 1
ATOM 796 O O . ASP A 1 96 ? -14.538 2.977 21.551 1.00 90.25 96 ASP A O 1
ATOM 800 N N . GLY A 1 97 ? -15.554 2.697 19.578 1.00 92.25 97 GLY A N 1
ATOM 801 C CA . GLY A 1 97 ? -15.225 4.010 19.032 1.00 92.25 97 GLY A CA 1
ATOM 802 C C . GLY A 1 97 ? -14.085 3.994 18.012 1.00 92.25 97 GLY A C 1
ATOM 803 O O . GLY A 1 97 ? -13.706 2.960 17.454 1.00 92.25 97 GLY A O 1
ATOM 804 N N . LYS A 1 98 ? -13.551 5.183 17.716 1.00 95.00 98 LYS A N 1
ATOM 805 C CA . LYS A 1 98 ? -12.581 5.380 16.632 1.00 95.00 98 LYS A CA 1
ATOM 806 C C . LYS A 1 98 ? -11.242 4.707 16.948 1.00 95.00 98 LYS A C 1
ATOM 808 O O . LYS A 1 98 ? -10.583 5.038 17.931 1.00 95.00 98 LYS A O 1
ATOM 813 N N . LYS A 1 99 ? -10.812 3.800 16.071 1.00 96.00 99 LYS A N 1
ATOM 814 C CA . LYS A 1 99 ? -9.542 3.066 16.153 1.00 96.00 99 LYS A CA 1
ATOM 815 C C . LYS A 1 99 ? -8.608 3.510 15.032 1.00 96.00 99 LYS A C 1
ATOM 817 O O . LYS A 1 99 ? -9.049 3.932 13.963 1.00 96.00 99 LYS A O 1
ATOM 822 N N . SER A 1 100 ? -7.305 3.436 15.295 1.00 95.94 100 SER A N 1
ATOM 823 C CA . SER A 1 100 ? -6.268 3.845 14.345 1.00 95.94 100 SER A CA 1
ATOM 824 C C . SER A 1 100 ? -5.080 2.892 14.376 1.00 95.94 100 SER A C 1
ATOM 826 O O . SER A 1 100 ? -4.739 2.361 15.431 1.00 95.94 100 SER A O 1
ATOM 828 N N . PHE A 1 101 ? -4.423 2.704 13.237 1.00 96.00 101 PHE A N 1
ATOM 829 C CA . PHE A 1 101 ? -3.118 2.050 13.154 1.00 96.00 101 PHE A CA 1
ATOM 830 C C . PHE A 1 101 ? -2.272 2.690 12.057 1.00 96.00 101 PHE A C 1
ATOM 832 O O . PHE A 1 101 ? -2.792 3.334 11.145 1.00 96.00 101 PHE A O 1
ATOM 839 N N . LEU A 1 102 ? -0.958 2.508 12.150 1.00 96.81 102 LEU A N 1
ATOM 840 C CA . LEU A 1 102 ? -0.016 3.018 11.163 1.00 96.81 102 LEU A CA 1
ATOM 841 C C . LEU A 1 102 ? 0.304 1.967 10.106 1.00 96.81 102 LEU A C 1
ATOM 843 O O . LEU A 1 102 ? 0.376 0.768 10.397 1.00 96.81 102 LEU A O 1
ATOM 847 N N . VAL A 1 103 ? 0.532 2.441 8.888 1.00 97.06 103 VAL A N 1
ATOM 848 C CA . VAL A 1 103 ? 1.016 1.654 7.760 1.00 97.06 103 VAL A CA 1
ATOM 849 C C . VAL A 1 103 ? 2.270 2.310 7.206 1.00 97.06 103 VAL A C 1
ATOM 851 O O . VAL A 1 103 ? 2.236 3.478 6.826 1.00 97.06 103 VAL A O 1
ATOM 854 N N . ARG A 1 104 ? 3.360 1.550 7.134 1.00 96.69 104 ARG A N 1
ATOM 855 C CA . ARG A 1 104 ? 4.585 1.929 6.432 1.00 96.69 104 ARG A CA 1
ATOM 856 C C . ARG A 1 104 ? 4.526 1.418 5.005 1.00 96.69 104 ARG A C 1
ATOM 858 O O . ARG A 1 104 ? 4.183 0.258 4.778 1.00 96.69 104 ARG A O 1
ATOM 865 N N . LEU A 1 105 ? 4.882 2.267 4.054 1.00 95.94 105 LEU A N 1
ATOM 866 C CA . LEU A 1 105 ? 4.914 1.934 2.640 1.00 95.94 105 LEU A CA 1
ATOM 867 C C . LEU A 1 105 ? 6.222 2.420 2.023 1.00 95.94 105 LEU A C 1
ATOM 869 O O . LEU A 1 105 ? 6.526 3.609 2.055 1.00 95.94 105 LEU A O 1
ATOM 873 N N . GLY A 1 106 ? 6.974 1.482 1.451 1.00 95.19 106 GLY A N 1
ATOM 874 C CA . GLY A 1 106 ? 8.183 1.743 0.681 1.00 95.19 106 GLY A CA 1
ATOM 875 C C . GLY A 1 106 ? 7.906 1.675 -0.817 1.00 95.19 106 GLY A C 1
ATOM 876 O O . GLY A 1 106 ? 7.366 0.679 -1.312 1.00 95.19 106 GLY A O 1
ATOM 877 N N . ALA A 1 107 ? 8.293 2.722 -1.537 1.00 95.12 107 ALA A N 1
ATOM 878 C CA . ALA A 1 107 ? 8.260 2.783 -2.989 1.00 95.12 107 ALA A CA 1
ATOM 879 C C . ALA A 1 107 ? 9.652 3.111 -3.532 1.00 95.12 107 ALA A C 1
ATOM 881 O O . ALA A 1 107 ? 10.396 3.873 -2.922 1.00 95.12 107 ALA A O 1
ATOM 882 N N . ALA A 1 108 ? 10.003 2.523 -4.670 1.00 93.25 108 ALA A N 1
ATOM 883 C CA . ALA A 1 108 ? 11.257 2.785 -5.360 1.00 93.25 108 ALA A CA 1
ATOM 884 C C . ALA A 1 108 ? 10.988 3.091 -6.832 1.00 93.25 108 ALA A C 1
ATOM 886 O O . ALA A 1 108 ? 10.095 2.481 -7.430 1.00 93.25 108 ALA A O 1
ATOM 887 N N . ARG A 1 109 ? 11.755 4.003 -7.428 1.00 90.00 109 ARG A N 1
ATOM 888 C CA . ARG A 1 109 ? 11.844 4.093 -8.884 1.00 90.00 109 ARG A CA 1
ATOM 889 C C . ARG A 1 109 ? 12.611 2.891 -9.404 1.00 90.00 109 ARG A C 1
ATOM 891 O O . ARG A 1 109 ? 13.674 2.568 -8.891 1.00 90.00 109 ARG A O 1
ATOM 898 N N . VAL A 1 110 ? 12.062 2.242 -10.422 1.00 87.25 110 VAL A N 1
ATOM 899 C CA . VAL A 1 110 ? 12.673 1.064 -11.044 1.00 87.25 110 VAL A CA 1
ATOM 900 C C . VAL A 1 110 ? 12.966 1.384 -12.500 1.00 87.25 110 VAL A C 1
ATOM 902 O O . VAL A 1 110 ? 12.129 1.976 -13.183 1.00 87.25 110 VAL A O 1
ATOM 905 N N . LYS A 1 111 ? 14.158 1.008 -12.970 1.00 84.06 111 LYS A N 1
ATOM 906 C CA . LYS A 1 111 ? 14.498 1.060 -14.395 1.00 84.06 111 LYS A CA 1
ATOM 907 C C . LYS A 1 111 ? 13.681 0.018 -15.150 1.00 84.06 111 LYS A C 1
ATOM 909 O O . LYS A 1 111 ? 13.632 -1.135 -14.734 1.00 84.06 111 LYS A O 1
ATOM 914 N N . THR A 1 112 ? 13.067 0.444 -16.240 1.00 81.31 112 THR A N 1
ATOM 915 C CA . THR A 1 112 ? 12.248 -0.395 -17.116 1.00 81.31 112 THR A CA 1
ATOM 916 C C . THR A 1 112 ? 12.908 -0.544 -18.471 1.00 81.31 112 THR A C 1
ATOM 918 O O . THR A 1 112 ? 13.678 0.328 -18.877 1.00 81.31 112 THR A O 1
ATOM 921 N N . GLU A 1 113 ? 12.556 -1.598 -19.202 1.00 78.50 113 GLU A N 1
ATOM 922 C CA . GLU A 1 113 ? 12.927 -1.729 -20.619 1.00 78.50 113 GLU A CA 1
ATOM 923 C C . GLU A 1 113 ? 12.265 -0.641 -21.484 1.00 78.50 113 GLU A C 1
ATOM 925 O O . GLU A 1 113 ? 12.771 -0.282 -22.546 1.00 78.50 113 GLU A O 1
ATOM 930 N N . MET A 1 114 ? 11.162 -0.050 -21.004 1.00 68.19 114 MET A N 1
ATOM 931 C CA . MET A 1 114 ? 10.571 1.149 -21.598 1.00 68.19 114 MET A CA 1
ATOM 932 C C . MET A 1 114 ? 11.513 2.356 -21.447 1.00 68.19 114 MET A C 1
ATOM 934 O O . MET A 1 114 ? 11.652 2.913 -20.352 1.00 68.19 114 MET A O 1
ATOM 938 N N . GLU A 1 115 ? 12.125 2.782 -22.556 1.00 62.88 115 GLU A N 1
ATOM 939 C CA . GLU A 1 115 ? 13.065 3.907 -22.591 1.00 62.88 115 GLU A CA 1
ATOM 940 C C . GLU A 1 115 ? 12.506 5.178 -21.927 1.00 62.88 115 GLU A C 1
ATOM 942 O O . GLU A 1 115 ? 11.367 5.601 -22.145 1.00 62.88 115 GLU A O 1
ATOM 947 N N . GLY A 1 116 ? 13.347 5.816 -21.107 1.00 67.69 116 GLY A N 1
ATOM 948 C CA . GLY A 1 116 ? 13.093 7.144 -20.545 1.00 67.69 116 GLY A CA 1
ATOM 949 C C . GLY A 1 116 ? 12.073 7.208 -19.404 1.00 67.69 116 GLY A C 1
ATOM 950 O O . GLY A 1 116 ? 11.778 8.308 -18.931 1.00 67.69 116 GLY A O 1
ATOM 951 N N . ARG A 1 117 ? 11.537 6.077 -18.923 1.00 73.19 117 AR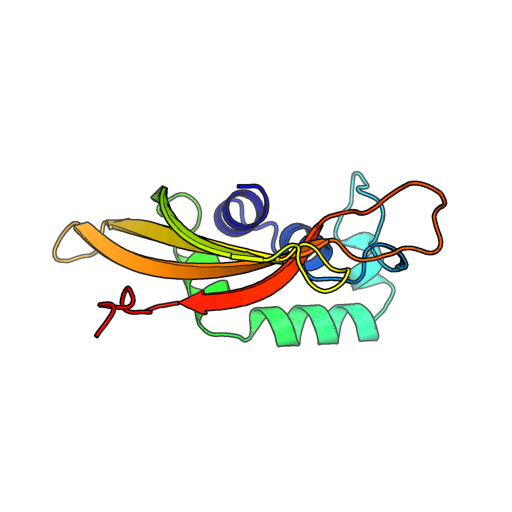G A N 1
ATOM 952 C CA . ARG A 1 117 ? 10.623 6.048 -17.770 1.00 73.19 117 ARG A CA 1
ATOM 953 C C . ARG A 1 117 ? 11.282 5.390 -16.559 1.00 73.19 117 ARG A C 1
ATOM 955 O O . ARG A 1 117 ? 11.935 4.363 -16.661 1.00 73.19 117 ARG A O 1
ATOM 962 N N . LEU A 1 118 ? 11.083 6.007 -15.395 1.00 82.12 118 LEU A N 1
ATOM 963 C CA . LEU A 1 118 ? 11.465 5.467 -14.087 1.00 82.12 118 LEU A CA 1
ATOM 964 C C . LEU A 1 118 ? 10.219 5.432 -13.191 1.00 82.12 118 LEU A C 1
ATOM 966 O O . LEU A 1 118 ? 10.070 6.280 -12.306 1.00 82.12 118 LEU A O 1
ATOM 970 N N . PRO A 1 119 ? 9.247 4.554 -13.484 1.00 88.19 119 PRO A N 1
ATOM 971 C CA . PRO A 1 119 ? 8.015 4.470 -12.713 1.00 88.19 119 PRO A CA 1
ATOM 972 C C . PRO A 1 119 ? 8.272 3.980 -11.283 1.00 88.19 119 PRO A C 1
ATOM 974 O O . PRO A 1 119 ? 9.185 3.197 -11.012 1.00 88.19 119 PRO A O 1
ATOM 977 N N . TRP A 1 120 ? 7.407 4.409 -10.367 1.00 91.00 120 TRP A N 1
ATOM 978 C CA . TRP A 1 120 ? 7.404 3.922 -8.993 1.00 91.00 120 TRP A CA 1
ATOM 979 C C . TRP A 1 120 ? 6.842 2.502 -8.910 1.00 91.00 120 TRP A C 1
ATOM 981 O O . TRP A 1 120 ? 5.827 2.170 -9.535 1.00 91.00 120 TRP A O 1
ATOM 991 N N . ARG A 1 121 ? 7.474 1.680 -8.078 1.00 93.19 121 ARG A N 1
ATOM 992 C CA . ARG A 1 121 ? 6.999 0.367 -7.648 1.00 93.19 121 ARG A CA 1
ATOM 993 C C . ARG A 1 121 ? 6.970 0.315 -6.132 1.00 93.19 121 ARG A C 1
ATOM 995 O O . ARG A 1 121 ? 7.951 0.658 -5.477 1.00 93.19 121 ARG A O 1
ATOM 1002 N N . ILE A 1 122 ? 5.865 -0.170 -5.585 1.00 94.75 122 ILE A N 1
ATOM 1003 C CA . ILE A 1 122 ? 5.768 -0.474 -4.162 1.00 94.75 122 ILE A CA 1
ATOM 1004 C C . ILE A 1 122 ? 6.538 -1.766 -3.905 1.00 94.75 122 ILE A C 1
ATOM 1006 O O . ILE A 1 122 ? 6.206 -2.806 -4.464 1.00 94.75 122 ILE A O 1
ATOM 1010 N N . PHE A 1 123 ? 7.570 -1.707 -3.070 1.00 92.31 123 PHE A N 1
ATOM 1011 C CA . PHE A 1 123 ? 8.380 -2.883 -2.736 1.00 92.31 123 PHE A CA 1
ATOM 1012 C C . PHE A 1 123 ? 8.141 -3.377 -1.306 1.00 92.31 123 PHE A C 1
ATOM 1014 O O . PHE A 1 123 ? 8.543 -4.489 -0.970 1.00 92.31 123 PHE A O 1
ATOM 1021 N N . ARG A 1 124 ? 7.502 -2.565 -0.453 1.00 91.06 124 ARG A N 1
ATOM 1022 C CA . ARG A 1 124 ? 7.256 -2.900 0.954 1.00 91.06 124 ARG A CA 1
ATOM 1023 C C . ARG A 1 124 ? 5.971 -2.262 1.457 1.00 91.06 124 ARG A C 1
ATOM 1025 O O . ARG A 1 124 ? 5.743 -1.079 1.217 1.00 91.06 124 ARG A O 1
ATOM 1032 N N . ILE A 1 125 ? 5.168 -3.028 2.194 1.00 93.56 125 ILE A N 1
ATOM 1033 C CA . ILE A 1 125 ? 3.986 -2.530 2.905 1.00 93.56 125 ILE A CA 1
ATOM 1034 C C . ILE A 1 125 ? 3.871 -3.260 4.244 1.00 93.56 125 ILE A C 1
ATOM 1036 O O . ILE A 1 125 ? 3.847 -4.487 4.275 1.00 93.56 125 ILE A O 1
ATOM 1040 N N . GLU A 1 126 ? 3.777 -2.518 5.345 1.00 93.75 126 GLU A N 1
ATOM 1041 C CA . GLU A 1 126 ? 3.721 -3.072 6.701 1.00 93.75 126 GLU A CA 1
ATOM 1042 C C . GLU A 1 126 ? 2.666 -2.355 7.536 1.00 93.75 126 GLU A C 1
ATOM 1044 O O . GLU A 1 126 ? 2.630 -1.130 7.575 1.00 93.75 126 GLU A O 1
ATOM 1049 N N . GLY A 1 127 ? 1.806 -3.108 8.223 1.00 93.44 127 GLY A N 1
ATOM 1050 C CA . GLY A 1 127 ? 0.753 -2.560 9.081 1.00 93.44 127 GLY A CA 1
ATOM 1051 C C . GLY A 1 127 ? 1.048 -2.758 10.564 1.00 93.44 127 GLY A C 1
ATOM 1052 O O . GLY A 1 127 ? 1.690 -3.732 10.947 1.00 93.44 127 GLY A O 1
ATOM 1053 N N . GLY A 1 128 ? 0.532 -1.863 11.408 1.00 90.62 128 GLY A N 1
ATOM 1054 C CA . GLY A 1 128 ? 0.726 -1.929 12.861 1.00 90.62 128 GLY A CA 1
ATOM 1055 C C . GLY A 1 128 ? 2.133 -1.525 13.302 1.00 90.62 128 GLY A C 1
ATOM 1056 O O . GLY A 1 128 ? 2.591 -1.939 14.364 1.00 90.62 128 GLY A O 1
ATOM 1057 N N . VAL A 1 129 ? 2.822 -0.739 12.475 1.00 92.31 129 VAL A N 1
ATOM 1058 C CA . VAL A 1 129 ? 4.165 -0.240 12.772 1.00 92.31 129 VAL A CA 1
ATOM 1059 C C . VAL A 1 129 ? 4.120 0.826 13.867 1.00 92.31 129 VAL A C 1
ATOM 1061 O O . VAL A 1 129 ? 3.104 1.492 14.071 1.00 92.31 129 VAL A O 1
ATOM 1064 N N . ARG A 1 130 ? 5.245 1.014 14.555 1.00 85.25 130 ARG A N 1
ATOM 1065 C CA . ARG A 1 130 ? 5.490 2.205 15.374 1.00 85.25 130 ARG A CA 1
ATOM 1066 C C . ARG A 1 130 ? 6.360 3.171 14.561 1.00 85.25 130 ARG A C 1
ATOM 1068 O O . ARG A 1 130 ? 7.214 2.678 13.811 1.00 85.25 130 ARG A O 1
ATOM 1075 N N . PRO A 1 131 ? 6.149 4.495 14.663 1.00 76.12 131 PRO A N 1
ATOM 1076 C CA . PRO A 1 131 ? 7.097 5.454 14.110 1.00 76.12 131 PRO A CA 1
ATOM 1077 C C . PRO A 1 131 ? 8.460 5.179 14.743 1.00 76.12 131 PRO A C 1
ATOM 1079 O O . PRO A 1 131 ? 8.516 4.877 15.939 1.00 76.12 131 PRO A O 1
ATOM 1082 N N . GLY A 1 132 ? 9.534 5.241 13.960 1.00 68.38 132 GLY A N 1
ATOM 1083 C CA . GLY A 1 132 ? 10.863 5.286 14.557 1.00 68.38 132 GLY A CA 1
ATOM 1084 C C . GLY A 1 132 ? 10.937 6.513 15.464 1.00 68.38 132 GLY A C 1
ATOM 1085 O O . GLY A 1 132 ? 10.774 7.631 14.986 1.00 68.38 132 GLY A O 1
ATOM 1086 N N . LEU A 1 133 ? 11.120 6.308 16.768 1.00 46.53 133 LEU A N 1
ATOM 1087 C CA . LEU A 1 133 ? 11.856 7.291 17.550 1.00 46.53 133 LEU A CA 1
ATOM 1088 C C . LEU A 1 133 ? 13.289 7.151 17.037 1.00 46.53 133 LEU A C 1
ATOM 1090 O O . LEU A 1 133 ? 13.843 6.055 17.109 1.00 46.53 133 LEU A O 1
ATOM 1094 N N . GLU A 1 134 ? 13.833 8.196 16.422 1.00 40.12 134 GLU A N 1
ATOM 1095 C CA . GLU A 1 134 ? 15.286 8.296 16.297 1.00 40.12 134 GLU A CA 1
ATOM 1096 C C . GLU A 1 134 ? 15.855 8.201 17.726 1.00 40.12 134 GLU A C 1
ATOM 1098 O O . GLU A 1 134 ? 15.457 8.985 18.591 1.00 40.12 134 GLU A O 1
ATOM 1103 N N . GLU A 1 135 ? 16.685 7.187 17.991 1.00 30.45 135 GLU A N 1
ATOM 1104 C CA . GLU A 1 135 ? 17.598 7.157 19.146 1.00 30.45 135 GLU A CA 1
ATOM 1105 C C . GLU A 1 135 ? 18.930 7.799 18.754 1.00 30.45 135 GLU A C 1
ATOM 1107 O O . GLU A 1 135 ? 19.412 7.509 17.631 1.00 30.45 135 GLU A O 1
#

Secondary structure (DSSP, 8-state):
-HHHHHHHTT-HHHHHHTTS-GGGPPP--S-TTHHHHH-HHHHHHHHHHHHSHHHHHHHHHGGG-EEEEEEEEEEE-SSSS-EEEEEEEEEEEETTEEEEEEEEEEEEE---SSTT---EEEEEEEESPPPPPP-